Protein AF-A0A9D6E1Q9-F1 (afdb_monomer_lite)

Structure (mmCIF, N/CA/C/O backbone):
data_AF-A0A9D6E1Q9-F1
#
_entry.id   AF-A0A9D6E1Q9-F1
#
loop_
_atom_site.group_PDB
_atom_site.id
_atom_site.type_symbol
_atom_site.label_atom_id
_atom_site.label_alt_id
_atom_site.label_comp_id
_atom_site.label_asym_id
_atom_site.label_entity_id
_atom_site.label_seq_id
_atom_site.pdbx_PDB_ins_code
_atom_site.Cartn_x
_atom_site.Cartn_y
_atom_site.Cartn_z
_atom_site.occupancy
_atom_site.B_iso_or_equiv
_atom_site.auth_seq_id
_atom_site.auth_comp_id
_atom_site.auth_asym_id
_atom_site.auth_atom_id
_atom_site.pdbx_PDB_model_num
ATOM 1 N N . AL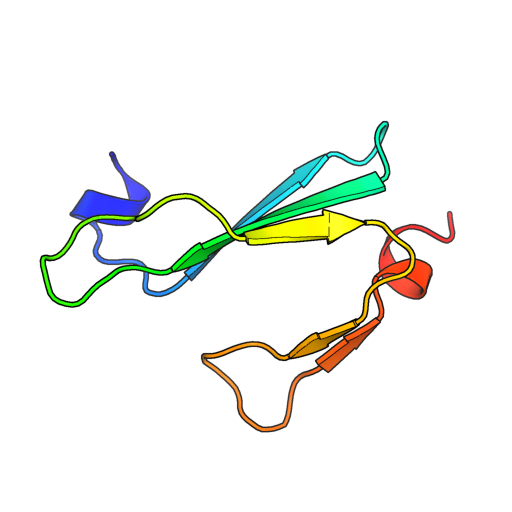A A 1 1 ? -2.160 12.653 7.552 1.00 71.25 1 ALA A N 1
ATOM 2 C CA . ALA A 1 1 ? -3.162 13.706 7.810 1.00 71.25 1 ALA A CA 1
ATOM 3 C C . ALA A 1 1 ? -4.529 13.297 7.264 1.00 71.25 1 ALA A C 1
ATOM 5 O O . ALA A 1 1 ? -5.168 12.493 7.916 1.00 71.25 1 ALA A O 1
ATOM 6 N N . ARG A 1 2 ? -4.964 13.673 6.049 1.00 91.31 2 ARG A N 1
ATOM 7 C CA . ARG A 1 2 ? -6.374 13.459 5.632 1.00 91.31 2 ARG A CA 1
ATOM 8 C C . ARG A 1 2 ? -6.892 12.013 5.677 1.00 91.31 2 ARG A C 1
ATOM 10 O O . ARG A 1 2 ? -7.963 11.781 6.222 1.00 91.31 2 ARG A O 1
ATOM 17 N N . TYR A 1 3 ? -6.145 11.036 5.159 1.00 94.56 3 TYR A N 1
ATOM 18 C CA . TYR A 1 3 ? -6.555 9.624 5.252 1.00 94.56 3 TYR A CA 1
ATOM 19 C C . TYR A 1 3 ? -6.509 9.078 6.689 1.00 94.56 3 TYR A C 1
ATOM 21 O O . TYR A 1 3 ? -7.216 8.134 7.015 1.00 94.56 3 TYR A O 1
ATOM 29 N N . GLU A 1 4 ? -5.674 9.655 7.551 1.00 93.62 4 GLU A N 1
ATOM 30 C CA . GLU A 1 4 ? -5.530 9.269 8.963 1.00 93.62 4 GLU A CA 1
ATOM 31 C C . GLU A 1 4 ? -6.694 9.812 9.789 1.00 93.62 4 GLU A C 1
ATOM 33 O O . GLU A 1 4 ? -7.367 9.073 10.501 1.00 93.62 4 GLU A O 1
ATOM 38 N N . GLU A 1 5 ? -6.982 11.102 9.606 1.00 93.69 5 GLU A N 1
ATOM 39 C CA . GLU A 1 5 ? -8.118 11.816 10.186 1.00 93.69 5 GLU A CA 1
ATOM 40 C C . GLU A 1 5 ? -9.438 11.144 9.793 1.00 93.69 5 GLU A C 1
ATOM 42 O O . GLU A 1 5 ? -10.324 10.979 10.628 1.00 93.69 5 GLU A O 1
ATOM 47 N N . ALA A 1 6 ? -9.534 10.676 8.544 1.00 96.31 6 ALA A N 1
ATOM 48 C CA . ALA A 1 6 ? -10.666 9.905 8.038 1.00 96.31 6 ALA A CA 1
ATOM 49 C C . ALA A 1 6 ? -10.687 8.431 8.495 1.00 96.31 6 ALA A C 1
ATOM 51 O O . ALA A 1 6 ? -11.593 7.695 8.109 1.00 96.31 6 ALA A O 1
ATOM 52 N N . ARG A 1 7 ? -9.719 7.984 9.308 1.00 94.88 7 ARG A N 1
ATOM 53 C CA . ARG A 1 7 ? -9.621 6.619 9.855 1.00 94.88 7 ARG A CA 1
ATOM 54 C C . ARG A 1 7 ? -9.584 5.515 8.789 1.00 94.88 7 ARG A C 1
ATOM 56 O O . ARG A 1 7 ? -10.107 4.420 9.005 1.00 94.88 7 ARG A O 1
ATOM 63 N N . VAL A 1 8 ? -8.948 5.777 7.647 1.00 96.56 8 VAL A N 1
ATOM 64 C CA . VAL A 1 8 ? -8.706 4.744 6.630 1.00 96.56 8 VAL A CA 1
ATOM 65 C C . VAL A 1 8 ? -7.786 3.677 7.228 1.00 96.56 8 VAL A C 1
ATOM 67 O O . VAL A 1 8 ? -6.736 3.996 7.769 1.00 96.56 8 VAL A O 1
ATOM 70 N N . LYS A 1 9 ? -8.197 2.405 7.182 1.00 95.62 9 LYS A N 1
ATOM 71 C CA . LYS A 1 9 ? -7.473 1.325 7.872 1.00 95.62 9 LYS A CA 1
ATOM 72 C C . LYS A 1 9 ? -6.122 1.012 7.232 1.00 95.62 9 LYS A C 1
ATOM 74 O O . LYS A 1 9 ? -5.161 0.777 7.954 1.00 95.62 9 LYS A O 1
ATOM 79 N N . GLU A 1 10 ? -6.056 1.036 5.904 1.00 95.19 10 GLU A N 1
ATOM 80 C CA . GLU A 1 10 ? -4.821 0.886 5.138 1.00 95.19 10 GLU A CA 1
ATOM 81 C C . GLU A 1 10 ? -4.829 1.827 3.932 1.00 95.19 10 GLU A C 1
ATOM 83 O O . GLU A 1 10 ? -5.835 1.917 3.227 1.00 95.19 10 GLU A O 1
ATOM 88 N N . TYR A 1 11 ? -3.710 2.504 3.671 1.00 95.19 11 TYR A N 1
ATOM 89 C CA . TYR A 1 11 ? -3.495 3.255 2.435 1.00 95.19 11 TYR A CA 1
ATOM 90 C C . TYR A 1 11 ? -2.124 2.941 1.842 1.00 95.19 11 TYR A C 1
ATOM 92 O O . TYR A 1 11 ? -1.149 2.712 2.557 1.00 95.19 11 TYR A O 1
ATOM 100 N N . TRP A 1 12 ? -2.071 2.891 0.516 1.00 96.88 12 TRP A N 1
ATOM 101 C CA . TRP A 1 12 ? -0.923 2.389 -0.224 1.00 96.88 12 TRP A CA 1
ATOM 102 C C . TRP A 1 12 ? -0.445 3.476 -1.187 1.00 96.88 12 TRP A C 1
ATOM 104 O O . TRP A 1 12 ? -1.247 4.047 -1.926 1.00 96.88 12 TRP A O 1
ATOM 114 N N . ILE A 1 13 ? 0.851 3.780 -1.168 1.00 97.06 13 ILE A N 1
ATOM 115 C CA . ILE A 1 13 ? 1.496 4.658 -2.150 1.00 97.06 13 ILE A CA 1
ATOM 116 C C . ILE A 1 13 ? 2.347 3.783 -3.058 1.00 97.06 13 ILE A C 1
ATOM 118 O O . ILE A 1 13 ? 3.220 3.060 -2.584 1.00 97.06 13 ILE A O 1
ATOM 122 N N . VAL A 1 14 ? 2.093 3.858 -4.360 1.00 97.50 14 VAL A N 1
ATOM 123 C CA . VAL A 1 14 ? 2.870 3.150 -5.378 1.00 97.50 14 VAL A CA 1
ATOM 124 C C . VAL A 1 14 ? 3.811 4.144 -6.043 1.00 97.50 14 VAL A C 1
ATOM 126 O O . VAL A 1 14 ? 3.378 5.210 -6.479 1.00 97.50 14 VAL A O 1
ATOM 129 N N . HIS A 1 15 ? 5.083 3.773 -6.135 1.00 97.44 15 HIS A N 1
ATOM 130 C CA . HIS A 1 15 ? 6.141 4.500 -6.826 1.00 97.44 15 HIS A CA 1
ATOM 131 C C . HIS A 1 15 ? 6.566 3.686 -8.060 1.00 97.44 15 HIS A C 1
ATOM 133 O O . HIS A 1 15 ? 7.386 2.773 -7.937 1.00 97.44 15 HIS A O 1
ATOM 139 N N . PRO A 1 16 ? 5.977 3.937 -9.249 1.00 95.62 16 PRO A N 1
ATOM 140 C CA . PRO A 1 16 ? 6.175 3.069 -10.410 1.00 95.62 16 PRO A CA 1
ATOM 141 C C . PRO A 1 16 ? 7.590 3.108 -10.990 1.00 95.62 16 PRO A C 1
ATOM 143 O O . PRO A 1 16 ? 8.065 2.085 -11.472 1.00 95.62 16 PRO A O 1
ATOM 146 N N . ALA A 1 17 ? 8.270 4.259 -10.939 1.00 95.81 17 ALA A N 1
ATOM 147 C CA . ALA A 1 17 ? 9.621 4.398 -11.486 1.00 95.81 17 ALA A CA 1
ATOM 148 C C . ALA A 1 17 ? 10.639 3.561 -10.691 1.00 95.81 17 ALA A C 1
ATOM 150 O O . ALA A 1 17 ? 11.506 2.910 -11.265 1.00 95.81 17 ALA A O 1
ATOM 151 N N . GLU A 1 18 ? 10.480 3.530 -9.372 1.00 97.25 18 GLU A N 1
ATOM 152 C CA . GLU A 1 18 ? 11.295 2.776 -8.422 1.00 97.25 18 GLU A CA 1
ATOM 153 C C . GLU A 1 18 ? 10.782 1.344 -8.220 1.00 97.25 18 GLU A C 1
ATOM 155 O O . GLU A 1 18 ? 11.433 0.545 -7.552 1.00 97.25 18 GLU A O 1
ATOM 160 N N . LYS A 1 19 ? 9.602 1.029 -8.769 1.00 97.44 19 LYS A N 1
ATOM 161 C CA . LYS A 1 19 ? 8.862 -0.221 -8.568 1.00 97.44 19 LYS A CA 1
ATOM 162 C C . LYS A 1 19 ? 8.754 -0.616 -7.090 1.00 97.44 19 LYS A C 1
ATOM 164 O O . LYS A 1 19 ? 9.031 -1.754 -6.702 1.00 97.44 19 LYS A O 1
ATOM 169 N N . THR A 1 20 ? 8.366 0.351 -6.260 1.00 97.94 20 THR A N 1
ATOM 170 C CA . THR A 1 20 ? 8.169 0.159 -4.818 1.00 97.94 20 THR A CA 1
ATOM 171 C C . THR A 1 20 ? 6.750 0.507 -4.387 1.00 97.94 20 THR A C 1
ATOM 173 O O . THR A 1 20 ? 6.066 1.327 -5.003 1.00 97.94 20 THR A O 1
ATOM 176 N N . VAL A 1 21 ? 6.299 -0.133 -3.310 1.00 98.31 21 VAL A N 1
ATOM 177 C CA . VAL A 1 21 ? 5.000 0.108 -2.677 1.00 98.31 21 VAL A CA 1
ATOM 178 C C . VAL A 1 21 ? 5.215 0.397 -1.200 1.00 98.31 21 VAL A C 1
ATOM 180 O O . VAL A 1 21 ? 5.900 -0.349 -0.505 1.00 98.31 21 VAL A O 1
ATOM 183 N N . MET A 1 22 ? 4.610 1.474 -0.711 1.00 98.06 22 MET A N 1
ATOM 184 C CA . MET A 1 22 ? 4.594 1.839 0.701 1.00 98.06 22 MET A CA 1
ATOM 185 C C . MET A 1 22 ? 3.192 1.626 1.264 1.00 98.06 22 MET A C 1
ATOM 187 O O . MET A 1 22 ? 2.247 2.288 0.835 1.00 98.06 22 MET A O 1
ATOM 191 N N . VAL A 1 23 ? 3.062 0.729 2.236 1.00 97.44 23 VAL A N 1
ATOM 192 C CA . VAL A 1 23 ? 1.797 0.393 2.895 1.00 97.44 23 VAL A CA 1
ATOM 193 C C . VAL A 1 23 ? 1.763 1.020 4.277 1.00 97.44 23 VAL A C 1
ATOM 195 O O . VAL A 1 23 ? 2.632 0.774 5.114 1.00 97.44 23 VAL A O 1
ATOM 198 N N . PHE A 1 24 ? 0.741 1.826 4.521 1.00 96.38 24 PHE A N 1
ATOM 199 C CA . PHE A 1 24 ? 0.502 2.471 5.798 1.00 96.38 24 PHE A CA 1
ATOM 200 C C . PHE A 1 24 ? -0.768 1.907 6.419 1.00 96.38 24 PHE A C 1
ATOM 202 O O . PHE A 1 24 ? -1.858 2.079 5.874 1.00 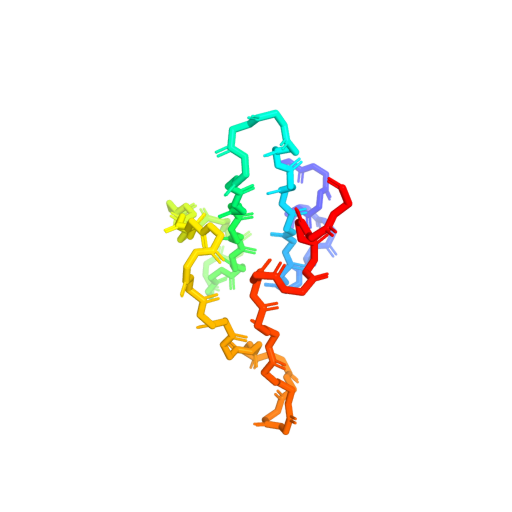96.38 24 PHE A O 1
ATOM 209 N N . SER A 1 25 ? -0.626 1.284 7.584 1.00 95.81 25 SER A N 1
ATOM 210 C CA . SER A 1 25 ? -1.745 0.725 8.343 1.00 95.81 25 SER A CA 1
ATOM 211 C C . SER A 1 25 ? -2.032 1.593 9.568 1.00 95.81 25 SER A C 1
ATOM 213 O O . SER A 1 25 ? -1.116 2.015 10.287 1.00 95.81 25 SER A O 1
ATOM 215 N N . LEU A 1 26 ? -3.308 1.903 9.788 1.00 96.06 26 LEU A N 1
ATOM 216 C CA . LEU A 1 26 ? -3.761 2.703 10.919 1.00 96.06 26 LEU A CA 1
ATOM 217 C C . LEU A 1 26 ? -3.643 1.876 12.197 1.00 96.06 26 LEU A C 1
ATOM 219 O O . LEU A 1 26 ? -4.226 0.796 12.307 1.00 96.06 26 LEU A O 1
ATOM 223 N N . ARG A 1 27 ? -2.897 2.384 13.174 1.00 93.88 27 ARG A N 1
ATOM 224 C CA . ARG A 1 27 ? -2.710 1.700 14.455 1.00 93.88 27 ARG A CA 1
ATOM 225 C C . ARG A 1 27 ? -3.873 1.991 15.402 1.00 93.88 27 ARG A C 1
ATOM 227 O O . ARG A 1 27 ? -4.697 2.877 15.171 1.00 93.88 27 ARG A O 1
ATOM 234 N N . SER A 1 28 ? -3.927 1.251 16.507 1.00 92.38 28 SER A N 1
ATOM 235 C CA . SER A 1 28 ? -4.962 1.400 17.539 1.00 92.38 28 SER A CA 1
ATOM 236 C C . SER A 1 28 ? -4.986 2.784 18.196 1.00 92.38 28 SER A C 1
ATOM 238 O O . SER A 1 28 ? -6.026 3.201 18.697 1.00 92.38 28 SER A O 1
ATOM 240 N N . ASP A 1 29 ? -3.866 3.511 18.173 1.00 93.81 29 ASP A N 1
ATOM 241 C CA . ASP A 1 29 ? -3.764 4.899 18.641 1.00 93.81 29 ASP A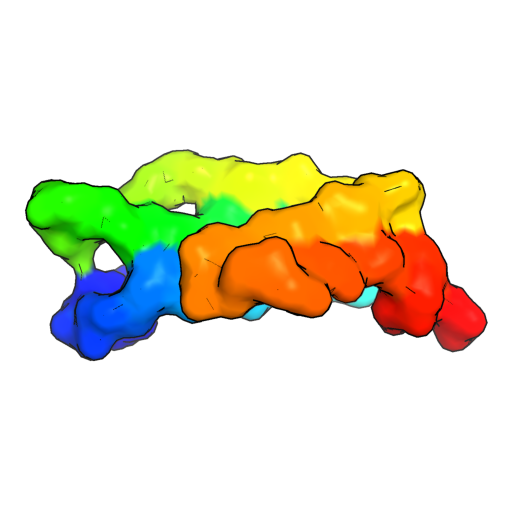 CA 1
ATOM 242 C C . ASP A 1 29 ? -4.366 5.920 17.655 1.00 93.81 29 ASP A C 1
ATOM 244 O O . ASP A 1 29 ? -4.429 7.112 17.953 1.00 93.81 29 ASP A O 1
ATOM 248 N N . GLY A 1 30 ? -4.851 5.464 16.497 1.00 93.69 30 GLY A N 1
ATOM 249 C CA . GLY A 1 30 ? -5.439 6.315 15.473 1.00 93.69 30 GLY A CA 1
ATOM 250 C C . GLY A 1 30 ? -4.438 7.035 14.587 1.00 93.69 30 GLY A C 1
ATOM 251 O O . GLY A 1 30 ? -4.850 7.950 13.881 1.00 93.69 30 GLY A O 1
ATOM 252 N N . GLN A 1 31 ? -3.165 6.644 14.621 1.00 94.75 31 GLN A N 1
ATOM 253 C CA . GLN A 1 31 ? -2.112 7.233 13.804 1.00 94.75 31 GLN A CA 1
ATOM 254 C C . GLN A 1 31 ? -1.434 6.168 12.944 1.00 94.75 31 GLN A C 1
ATOM 256 O O . GLN A 1 31 ? -1.247 5.013 13.344 1.00 94.75 31 GLN A O 1
ATOM 261 N N . TYR A 1 32 ? -1.005 6.558 11.753 1.00 95.06 32 TYR A N 1
ATOM 262 C CA . TYR A 1 32 ? -0.145 5.729 10.931 1.00 95.06 32 TYR A CA 1
ATOM 263 C C . TYR A 1 32 ? 1.226 5.584 11.592 1.00 95.06 32 TYR A C 1
ATOM 265 O O . TYR A 1 32 ? 1.734 6.480 12.270 1.00 95.06 32 TYR A O 1
ATOM 273 N N . GLY A 1 33 ? 1.801 4.392 11.467 1.00 91.12 33 GLY A N 1
ATOM 274 C CA . GLY A 1 33 ? 3.179 4.125 11.865 1.00 91.12 33 GLY A CA 1
ATOM 275 C C . 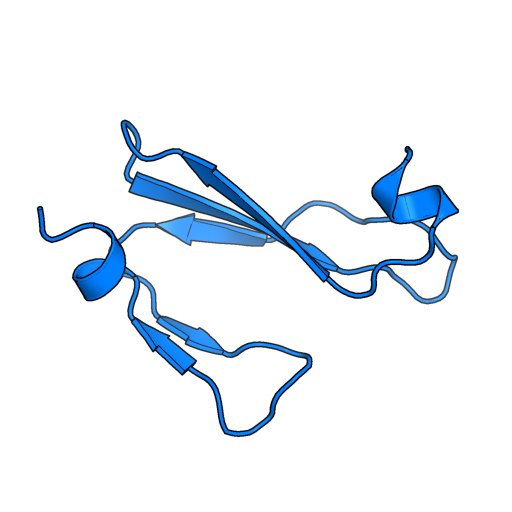GLY A 1 33 ? 4.163 4.409 10.735 1.00 91.12 33 GLY A C 1
ATOM 276 O O . GLY A 1 33 ? 3.825 5.013 9.716 1.00 91.12 33 GLY A O 1
ATOM 277 N N . LYS A 1 34 ? 5.390 3.902 10.894 1.00 94.94 34 LYS A N 1
ATOM 278 C CA . LYS A 1 34 ? 6.306 3.761 9.760 1.00 94.94 34 LYS A CA 1
ATOM 279 C C . LYS A 1 34 ? 5.664 2.810 8.734 1.00 94.94 34 LYS A C 1
ATOM 281 O O . LYS A 1 34 ? 5.192 1.750 9.148 1.00 94.94 34 LYS A O 1
ATOM 286 N N . PRO A 1 35 ? 5.651 3.154 7.437 1.00 96.31 35 PRO A N 1
ATOM 287 C CA . PRO A 1 35 ? 5.104 2.272 6.419 1.00 96.31 35 PRO A CA 1
ATOM 288 C C . PRO A 1 35 ? 5.950 1.010 6.267 1.00 96.31 35 PRO A C 1
ATOM 290 O O . PRO A 1 35 ? 7.178 1.052 6.408 1.00 96.31 35 PRO A O 1
ATOM 293 N N . ALA A 1 36 ? 5.293 -0.089 5.914 1.00 97.19 36 ALA A N 1
ATOM 294 C CA . ALA A 1 36 ? 5.972 -1.224 5.311 1.00 97.19 36 ALA A CA 1
ATOM 295 C C . ALA A 1 36 ? 6.334 -0.857 3.866 1.00 97.19 36 ALA A C 1
ATOM 297 O O . ALA A 1 36 ? 5.537 -0.234 3.165 1.00 97.19 36 ALA A O 1
ATOM 298 N N . VAL A 1 37 ? 7.549 -1.192 3.440 1.00 97.81 37 VAL A N 1
ATOM 299 C CA . VAL A 1 37 ? 8.046 -0.881 2.096 1.00 97.81 37 VAL A CA 1
ATOM 300 C C . VAL A 1 37 ? 8.361 -2.190 1.402 1.00 97.81 37 VAL A C 1
ATOM 302 O O . VAL A 1 37 ? 9.095 -3.008 1.952 1.00 97.81 37 VAL A O 1
ATOM 305 N N . TYR A 1 38 ? 7.808 -2.352 0.210 1.00 98.25 38 TYR A N 1
ATOM 306 C CA . TYR A 1 38 ? 7.936 -3.540 -0.618 1.00 98.25 38 TYR A CA 1
ATOM 307 C C . TYR A 1 38 ? 8.504 -3.161 -1.979 1.00 98.25 38 TYR A C 1
ATOM 309 O O . TYR A 1 38 ? 8.263 -2.064 -2.492 1.00 98.25 38 TYR A O 1
ATOM 317 N N . SER A 1 39 ? 9.254 -4.082 -2.557 1.00 97.94 39 SER A N 1
ATOM 318 C CA . SER A 1 39 ? 9.789 -4.032 -3.908 1.00 97.94 39 SER A CA 1
ATOM 319 C C . SER A 1 39 ? 8.932 -4.869 -4.858 1.00 97.94 39 SER A C 1
ATOM 321 O O . SER A 1 39 ? 8.112 -5.680 -4.439 1.00 97.94 39 SER A O 1
ATOM 323 N N . HIS A 1 40 ? 9.142 -4.712 -6.160 1.00 97.00 40 HIS A N 1
ATOM 324 C CA . HIS A 1 40 ? 8.451 -5.503 -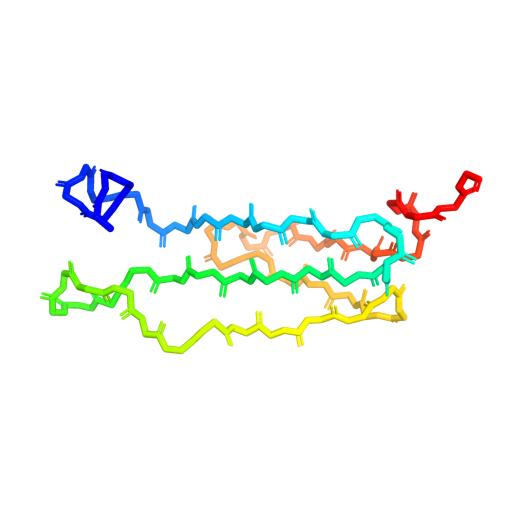7.182 1.00 97.00 40 HIS A CA 1
ATOM 325 C C . HIS A 1 40 ? 8.631 -7.028 -7.102 1.00 97.00 40 HIS A C 1
ATOM 327 O O . HIS A 1 40 ? 7.905 -7.747 -7.782 1.00 97.00 40 HIS A O 1
ATOM 333 N N . GLU A 1 41 ? 9.595 -7.525 -6.329 1.00 97.50 41 GLU A N 1
ATOM 334 C CA . GLU A 1 41 ? 9.825 -8.964 -6.142 1.00 97.50 41 GLU A CA 1
ATOM 335 C C . GLU A 1 41 ? 8.944 -9.553 -5.033 1.00 97.50 41 GLU A C 1
ATOM 337 O O . GLU A 1 41 ? 8.828 -10.772 -4.921 1.00 97.50 41 GLU A O 1
ATOM 342 N N . ASP A 1 42 ? 8.305 -8.698 -4.232 1.00 98.19 42 ASP A N 1
ATOM 343 C CA . ASP A 1 42 ? 7.532 -9.113 -3.072 1.00 98.19 42 ASP A CA 1
ATOM 344 C C . ASP A 1 42 ? 6.084 -9.488 -3.422 1.00 98.19 42 ASP A C 1
ATOM 346 O O . ASP A 1 42 ? 5.456 -8.967 -4.351 1.00 98.19 42 ASP A O 1
ATOM 350 N N . GLU A 1 43 ? 5.516 -10.363 -2.594 1.00 97.94 43 GLU A N 1
ATOM 351 C CA . GLU A 1 43 ? 4.080 -10.605 -2.515 1.00 97.94 43 GLU A CA 1
ATOM 352 C C . GLU A 1 43 ? 3.540 -9.994 -1.219 1.00 97.94 43 GLU A C 1
ATOM 354 O O . GLU A 1 43 ? 4.046 -10.269 -0.127 1.00 97.94 43 GLU A O 1
ATOM 359 N N . ILE A 1 44 ? 2.505 -9.160 -1.325 1.00 97.19 44 ILE A N 1
ATOM 360 C CA . ILE A 1 44 ? 1.880 -8.533 -0.158 1.00 97.19 44 ILE A CA 1
ATOM 361 C C . ILE A 1 44 ? 0.570 -9.246 0.163 1.00 97.19 44 ILE A C 1
ATOM 363 O O . ILE A 1 44 ? -0.376 -9.199 -0.624 1.00 97.19 44 ILE A O 1
ATOM 367 N N . LYS A 1 45 ? 0.481 -9.836 1.360 1.00 96.44 45 LYS A N 1
ATOM 368 C CA . LYS A 1 45 ? -0.794 -10.267 1.947 1.00 96.44 45 LYS A CA 1
ATOM 369 C C . LYS A 1 45 ? -1.518 -9.057 2.538 1.00 96.44 45 LYS A C 1
ATOM 371 O O . LYS A 1 45 ? -0.988 -8.403 3.436 1.00 96.44 45 LYS A O 1
ATOM 376 N N . VAL A 1 46 ? -2.718 -8.760 2.047 1.00 94.44 46 VAL A N 1
ATOM 377 C CA . VAL A 1 46 ? -3.481 -7.577 2.471 1.00 94.44 46 VAL A CA 1
ATOM 378 C C . VAL A 1 46 ? -4.093 -7.822 3.847 1.00 94.44 46 VAL A C 1
ATOM 380 O O . VAL A 1 46 ? -4.781 -8.817 4.056 1.00 94.44 46 VAL A O 1
ATOM 383 N N . SER A 1 47 ? -3.880 -6.914 4.803 1.00 90.12 47 SER A N 1
ATOM 384 C CA . SER A 1 47 ? -4.309 -7.158 6.186 1.00 90.12 47 SER A CA 1
ATOM 385 C C . SER A 1 47 ? -5.834 -7.132 6.351 1.00 90.12 47 SER A C 1
ATOM 387 O O . SER A 1 47 ? -6.358 -7.636 7.341 1.00 90.12 47 SER A O 1
ATOM 389 N N . LEU A 1 48 ? -6.543 -6.484 5.422 1.00 92.81 48 LEU A N 1
ATOM 390 C CA . LEU A 1 48 ? -7.996 -6.297 5.461 1.00 92.81 48 LEU A CA 1
ATOM 391 C C . LEU A 1 48 ? -8.786 -7.440 4.815 1.00 92.81 48 LEU A C 1
ATOM 393 O O . LEU A 1 48 ? -9.988 -7.541 5.055 1.00 92.81 48 LEU A O 1
ATOM 397 N N . PHE A 1 49 ? -8.134 -8.272 4.002 1.00 94.44 49 PHE A N 1
ATOM 398 C CA . PHE A 1 49 ? -8.777 -9.327 3.224 1.00 94.44 49 PHE A CA 1
ATOM 399 C C . PHE A 1 49 ? -7.922 -10.591 3.300 1.00 94.44 49 PHE A C 1
ATOM 401 O O . PHE A 1 49 ? -6.866 -10.665 2.677 1.00 94.44 49 PHE A O 1
ATOM 408 N N . GLU A 1 50 ? -8.378 -11.586 4.062 1.00 91.19 50 GLU A N 1
ATOM 409 C CA . GLU A 1 50 ? -7.583 -12.787 4.360 1.00 91.19 50 GLU A CA 1
ATOM 410 C C . GLU A 1 50 ? -7.168 -13.574 3.109 1.00 91.19 50 GLU A C 1
ATOM 412 O O . GLU A 1 50 ? -6.072 -14.143 3.086 1.00 91.19 50 GLU A O 1
ATOM 417 N N . ASP A 1 51 ? -8.006 -13.528 2.071 1.00 96.25 51 ASP A N 1
ATOM 418 C CA . ASP A 1 51 ? -7.846 -14.265 0.815 1.00 96.25 51 ASP A CA 1
ATOM 419 C C . ASP A 1 51 ? -7.171 -13.444 -0.300 1.00 96.25 51 ASP A C 1
ATOM 421 O O . ASP A 1 51 ? -7.069 -13.910 -1.435 1.00 96.25 51 ASP A O 1
ATOM 425 N N . LEU A 1 52 ? -6.722 -12.215 -0.011 1.00 96.19 52 LEU A N 1
ATOM 426 C CA . LEU A 1 52 ? -6.075 -11.353 -0.999 1.00 96.19 52 LEU A CA 1
ATOM 427 C C . LEU A 1 52 ? -4.562 -11.284 -0.775 1.00 96.19 52 LEU A C 1
ATOM 429 O O . LEU A 1 52 ? -4.073 -10.681 0.185 1.00 96.19 52 LEU A O 1
ATOM 433 N N . ALA A 1 53 ? -3.827 -11.837 -1.733 1.00 97.19 53 ALA A N 1
ATOM 434 C CA . ALA A 1 53 ? -2.394 -11.646 -1.892 1.0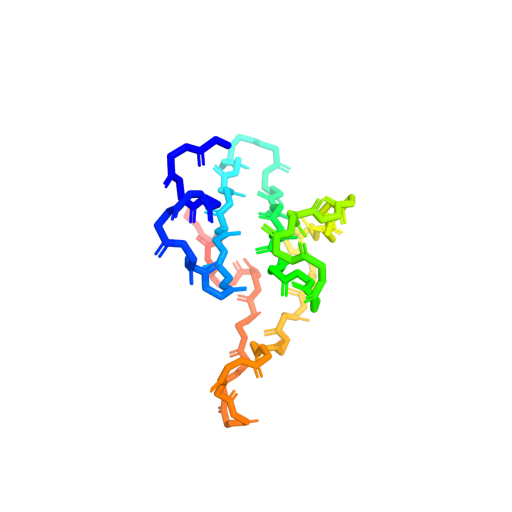0 97.19 53 ALA A CA 1
ATOM 435 C C . ALA A 1 53 ? -2.116 -10.979 -3.245 1.00 97.19 53 ALA A C 1
ATOM 437 O O . ALA A 1 53 ? -2.724 -11.329 -4.258 1.00 97.19 53 ALA A O 1
ATOM 438 N N . ILE A 1 54 ? -1.221 -9.993 -3.255 1.00 97.12 54 ILE A N 1
ATOM 439 C CA . ILE A 1 54 ? -0.862 -9.229 -4.450 1.00 97.12 54 ILE A CA 1
ATOM 440 C C . ILE A 1 54 ? 0.601 -9.509 -4.775 1.00 97.12 54 ILE A C 1
ATOM 442 O O . ILE A 1 54 ? 1.493 -9.068 -4.052 1.00 97.12 54 ILE A O 1
ATOM 446 N N . ASN A 1 55 ? 0.844 -10.205 -5.885 1.00 97.62 55 ASN A N 1
ATOM 447 C CA . ASN A 1 55 ? 2.182 -10.390 -6.435 1.00 97.62 55 ASN A CA 1
ATOM 448 C C . ASN A 1 55 ? 2.601 -9.113 -7.177 1.00 97.62 55 ASN A C 1
ATOM 450 O O . ASN A 1 55 ? 2.070 -8.815 -8.254 1.00 97.62 55 ASN A O 1
ATOM 454 N N . LEU A 1 56 ? 3.548 -8.354 -6.618 1.00 97.50 56 LEU A N 1
ATOM 455 C CA . LEU A 1 56 ? 3.926 -7.053 -7.171 1.00 97.50 56 LEU A CA 1
ATOM 456 C C . LEU A 1 56 ? 4.644 -7.139 -8.515 1.00 97.50 56 LEU A C 1
ATOM 458 O O . LEU A 1 56 ? 4.601 -6.172 -9.276 1.00 97.50 56 LEU A O 1
ATOM 462 N N . ASN A 1 57 ? 5.210 -8.291 -8.872 1.00 97.00 57 ASN A N 1
ATOM 463 C CA . ASN A 1 57 ? 5.814 -8.474 -10.185 1.00 97.00 57 ASN A CA 1
ATOM 464 C C . ASN A 1 57 ? 4.768 -8.240 -11.286 1.00 97.00 57 ASN A C 1
ATOM 466 O O . ASN A 1 57 ? 5.028 -7.514 -12.240 1.00 97.00 57 ASN A O 1
ATOM 470 N N . THR A 1 58 ? 3.543 -8.744 -11.080 1.00 96.12 58 THR A N 1
ATOM 471 C CA . THR A 1 58 ? 2.413 -8.573 -12.012 1.00 96.12 58 THR A CA 1
ATOM 472 C C . THR A 1 58 ? 1.902 -7.134 -12.101 1.00 96.12 58 THR A C 1
ATOM 474 O O . THR A 1 58 ? 1.377 -6.723 -13.131 1.00 96.12 58 THR A O 1
ATOM 477 N N . VAL A 1 59 ? 2.068 -6.346 -11.036 1.00 95.19 59 VAL A N 1
ATOM 478 C CA . VAL A 1 59 ? 1.667 -4.932 -10.999 1.00 95.19 59 VAL A CA 1
ATOM 479 C C . VAL A 1 59 ? 2.632 -4.071 -11.817 1.00 95.19 59 VAL A C 1
ATOM 481 O O . VAL A 1 59 ? 2.216 -3.096 -12.440 1.00 95.19 59 VAL A O 1
ATOM 484 N N . PHE A 1 60 ? 3.916 -4.437 -11.841 1.00 95.50 60 PHE A N 1
ATOM 485 C CA . PHE A 1 60 ? 4.979 -3.678 -12.504 1.00 95.50 60 PHE A CA 1
ATOM 486 C C . PHE A 1 60 ? 5.462 -4.295 -13.830 1.00 95.50 60 PHE A C 1
ATOM 488 O O . PHE A 1 60 ? 6.508 -3.882 -14.336 1.00 95.50 60 PHE A O 1
ATOM 495 N N . SER A 1 61 ? 4.747 -5.274 -14.392 1.00 89.19 61 SER A N 1
ATOM 496 C CA . SER A 1 61 ? 5.169 -6.040 -15.578 1.00 89.19 61 SER A CA 1
ATOM 497 C C . SER A 1 61 ? 4.904 -5.355 -16.932 1.00 89.19 61 SER A C 1
ATOM 499 O O . SER A 1 61 ? 4.804 -6.052 -17.941 1.00 89.19 61 SER A O 1
ATOM 501 N N . LEU A 1 62 ? 4.747 -4.027 -16.970 1.00 67.25 62 LEU A N 1
ATOM 502 C CA . LEU A 1 62 ? 4.541 -3.253 -18.206 1.00 67.25 62 LEU A CA 1
ATOM 503 C C . LEU A 1 62 ? 5.863 -2.821 -18.849 1.00 67.25 62 LEU A C 1
ATOM 505 O O . LEU A 1 62 ? 6.775 -2.396 -18.102 1.00 67.25 62 LEU A O 1
#

Secondary structure (DSSP, 8-state):
-HHHHTT-SEEEEEETTTTEEEEEEB-TTSSB-SPEEEETT-EEEPTT-TT-EEEHHHHS--

pLDDT: mean 94.83, std 5.13, range [67.25, 98.31]

Sequence (62 aa):
ARYEEARVKEYWIVHPAEKTVMVFSLRSDGQYGKPAVYSHEDEIKVSLFEDLAINLNTVFSL

Radius of gyration: 12.44 Å; chains: 1; bounding box: 22×28×37 Å

Foldseek 3Di:
DVCLVVLPQKDWDADLVQQKIWIWGQDPVSDTDGTDMDHQQDWDCDPVDNPDIDNSVVVNVD